Protein AF-A1IW33-F1 (afdb_monomer)

Nearest PDB structures (foldseek):
  6ofb-assembly1_A  TM=9.733E-01  e=3.699E-08  Homo sapiens
  3seq-assembly1_A-2  TM=8.364E-01  e=1.056E-03  Mycobacterium tuberculosis
  3szg-assembly1_B-2  TM=8.103E-01  e=7.521E-04  Mycobacterium tuberculosis
  3szg-assembly1_C-2  TM=8.104E-01  e=1.295E-03  Mycobacterium tuberculosis
  5kha-assembly1_B  TM=7.816E-01  e=8.747E-02  Acinetobacter baumannii

pLDDT: mean 82.16, std 15.56, range [37.28, 98.12]

Sequence (104 aa):
RELRWFTAWKQKDHLEEFLLPIEISRSLSQTTVPFGYGYIQFLDTAVAAEICEELFSPIPPHAELALNGVEVFMNASGSHQEIRKLDVRLRALWVLHIAREEWR

Secondary structure (DSSP, 8-state):
-GGGT-------S--EEEEPPHHHHHHHT-SEEEESS-EEE-SS-EEEEEEGGGGGSSS-HHHHHHHTT--EEEEE--PPP-TTHHHHHHHHHHHHHHHHHTT-

Structure (mmCIF, N/CA/C/O backbone):
data_AF-A1IW33-F1
#
_entry.id   AF-A1IW33-F1
#
loop_
_atom_site.group_PDB
_atom_site.id
_atom_site.type_symbol
_atom_site.label_atom_id
_atom_site.label_alt_id
_atom_site.label_comp_id
_atom_site.label_asym_id
_atom_site.label_entity_id
_atom_site.label_seq_id
_atom_site.pdbx_PDB_ins_code
_atom_site.Cartn_x
_atom_site.Cartn_y
_atom_site.Cartn_z
_atom_site.occupancy
_atom_site.B_iso_or_equiv
_atom_site.auth_seq_id
_atom_site.auth_comp_id
_atom_site.auth_asym_id
_atom_site.auth_atom_id
_atom_site.pdbx_PDB_model_num
ATOM 1 N N . ARG A 1 1 ? 5.966 16.495 -12.090 1.00 73.88 1 ARG A N 1
ATOM 2 C CA . ARG A 1 1 ? 6.778 15.616 -11.216 1.00 73.88 1 ARG A CA 1
ATOM 3 C C . ARG A 1 1 ? 6.099 15.555 -9.858 1.00 73.88 1 ARG A C 1
ATOM 5 O O . ARG A 1 1 ? 5.728 16.609 -9.357 1.00 73.88 1 ARG A O 1
ATOM 12 N N . GLU A 1 2 ? 5.894 14.358 -9.322 1.00 83.69 2 GLU A N 1
ATOM 13 C CA . GLU A 1 2 ? 4.991 14.081 -8.190 1.00 83.69 2 GLU A CA 1
ATOM 14 C C . GLU A 1 2 ? 5.399 14.760 -6.886 1.00 83.69 2 GLU A C 1
ATOM 16 O O . GLU A 1 2 ? 4.554 15.363 -6.237 1.00 83.69 2 GLU A O 1
ATOM 21 N N . LEU A 1 3 ? 6.701 14.794 -6.582 1.00 86.75 3 LEU A N 1
ATOM 22 C CA . LEU A 1 3 ? 7.259 15.444 -5.383 1.00 86.75 3 LEU A CA 1
ATOM 23 C C . LEU A 1 3 ? 6.939 16.945 -5.260 1.00 86.75 3 LEU A C 1
ATOM 25 O O . LEU A 1 3 ? 7.194 17.548 -4.225 1.00 86.75 3 LEU A O 1
ATOM 29 N N . ARG A 1 4 ? 6.413 17.573 -6.320 1.00 91.94 4 ARG A N 1
ATOM 30 C CA . ARG A 1 4 ? 5.908 18.951 -6.267 1.00 91.94 4 ARG A CA 1
ATOM 31 C C . ARG A 1 4 ? 4.600 19.062 -5.474 1.00 91.94 4 ARG A C 1
ATOM 33 O O . ARG A 1 4 ? 4.329 20.125 -4.931 1.00 91.94 4 ARG A O 1
ATOM 40 N N . TRP A 1 5 ? 3.788 18.009 -5.471 1.00 92.00 5 TRP A N 1
ATOM 41 C CA . TRP A 1 5 ? 2.414 18.018 -4.960 1.00 92.00 5 TRP A CA 1
ATOM 42 C C . TRP A 1 5 ? 2.184 16.983 -3.858 1.00 92.00 5 TRP A C 1
ATOM 44 O O . TRP A 1 5 ? 1.290 17.164 -3.039 1.00 92.00 5 TRP A O 1
ATOM 54 N N . PHE A 1 6 ? 2.994 15.924 -3.824 1.00 92.75 6 PHE A N 1
ATOM 55 C CA . PHE A 1 6 ? 2.844 14.809 -2.898 1.00 92.75 6 PHE A CA 1
ATOM 56 C C . PHE A 1 6 ? 4.114 14.597 -2.076 1.00 92.75 6 PHE A C 1
ATOM 58 O O . PHE A 1 6 ? 5.229 14.814 -2.554 1.00 92.75 6 PHE A O 1
ATOM 65 N N . THR A 1 7 ? 3.929 14.138 -0.840 1.00 90.56 7 THR A N 1
ATOM 66 C CA . THR A 1 7 ? 5.013 13.710 0.051 1.00 90.56 7 THR A CA 1
ATOM 67 C C . THR A 1 7 ? 4.974 12.194 0.172 1.00 90.56 7 THR A C 1
ATOM 69 O O . THR A 1 7 ? 3.906 11.627 0.378 1.00 90.56 7 THR A O 1
ATOM 72 N N . ALA A 1 8 ? 6.132 11.544 0.043 1.00 88.19 8 ALA A N 1
ATOM 73 C CA . ALA A 1 8 ? 6.232 10.099 0.216 1.00 88.19 8 ALA A CA 1
ATOM 74 C C . ALA A 1 8 ? 5.859 9.695 1.650 1.00 88.19 8 ALA A C 1
ATOM 76 O O . ALA A 1 8 ? 6.331 10.309 2.613 1.00 88.19 8 ALA A O 1
ATOM 77 N N . TRP A 1 9 ? 5.058 8.640 1.779 1.00 88.38 9 TRP A N 1
ATOM 78 C CA . TRP A 1 9 ? 4.730 8.043 3.067 1.00 88.38 9 TRP A CA 1
ATOM 79 C C . TRP A 1 9 ? 5.957 7.319 3.634 1.00 88.38 9 TRP A C 1
ATOM 81 O O . TRP A 1 9 ? 6.565 6.492 2.956 1.00 88.38 9 TRP A O 1
ATOM 91 N N . LYS A 1 10 ? 6.362 7.657 4.864 1.00 84.56 10 LYS A N 1
ATOM 92 C CA . LYS A 1 10 ? 7.581 7.109 5.496 1.00 84.56 10 LYS A CA 1
ATOM 93 C C . LYS A 1 10 ? 7.303 6.188 6.680 1.00 84.56 10 LYS A C 1
ATOM 95 O O . LYS A 1 10 ? 8.224 5.519 7.135 1.00 84.56 10 LYS A O 1
ATOM 100 N N . GLN A 1 11 ? 6.071 6.168 7.185 1.00 83.38 11 GLN A N 1
ATOM 101 C CA . GLN A 1 11 ? 5.711 5.416 8.384 1.00 83.38 11 GLN A CA 1
ATOM 102 C C . GLN A 1 11 ? 5.302 3.996 7.995 1.00 83.38 11 GLN A C 1
ATOM 104 O O . GLN A 1 11 ? 4.220 3.783 7.457 1.00 83.38 11 GLN A O 1
ATOM 109 N N . LYS A 1 12 ? 6.186 3.023 8.212 1.00 79.56 12 LYS A N 1
ATOM 110 C CA . LYS A 1 12 ? 5.910 1.619 7.864 1.00 79.56 12 LYS A CA 1
ATOM 111 C C . LYS A 1 12 ? 5.396 0.789 9.036 1.00 79.56 12 LYS A C 1
ATOM 113 O O . LYS A 1 12 ? 4.808 -0.259 8.815 1.00 79.56 12 LYS A O 1
ATOM 118 N N . ASP A 1 13 ? 5.597 1.272 10.259 1.00 82.69 13 ASP A N 1
ATOM 119 C CA . ASP A 1 13 ? 5.420 0.456 11.462 1.00 82.69 13 ASP A CA 1
ATOM 120 C C . ASP A 1 13 ? 3.975 0.428 11.980 1.00 82.69 13 ASP A C 1
ATOM 122 O O . ASP A 1 13 ? 3.626 -0.435 12.782 1.00 82.69 13 ASP A O 1
ATOM 126 N N . HIS A 1 14 ? 3.129 1.378 11.568 1.00 87.31 14 HIS A N 1
ATOM 127 C CA . HIS A 1 14 ? 1.731 1.435 11.989 1.00 87.31 14 HIS A CA 1
ATOM 128 C C . HIS A 1 14 ? 0.847 2.182 10.985 1.00 87.31 14 HIS A C 1
ATOM 130 O O . HIS A 1 14 ? 1.317 3.010 10.202 1.00 87.31 14 HIS A O 1
ATOM 136 N N . LEU A 1 15 ? -0.452 1.881 11.043 1.00 92.81 15 LEU A N 1
ATOM 137 C CA . LEU A 1 15 ? -1.499 2.648 10.377 1.00 92.81 15 LEU A CA 1
ATOM 138 C C . LEU A 1 15 ? -1.923 3.811 11.276 1.00 92.81 15 LEU A C 1
ATOM 140 O O . LEU A 1 15 ? -2.041 3.655 12.493 1.00 92.81 15 LEU A O 1
ATOM 144 N N . GLU A 1 16 ? -2.168 4.965 10.669 1.00 94.94 16 GLU A N 1
ATOM 145 C CA . GLU A 1 16 ? -2.706 6.138 11.351 1.00 94.94 16 GLU A CA 1
ATOM 146 C C . GLU A 1 16 ? -4.236 6.180 11.244 1.00 94.94 16 GLU A C 1
ATOM 148 O O . GLU A 1 16 ? -4.817 5.779 10.236 1.00 94.94 16 GLU A O 1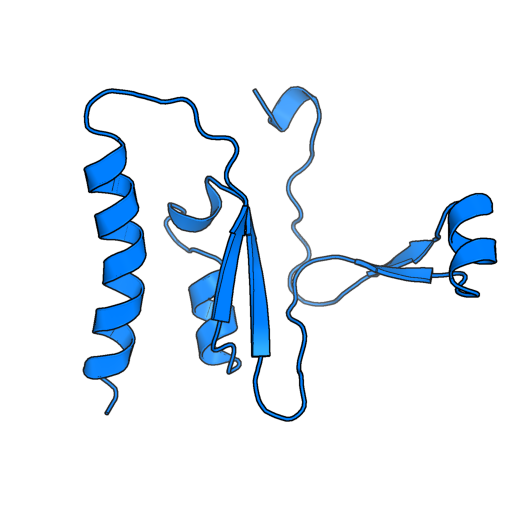
ATOM 153 N N . GLU A 1 17 ? -4.894 6.715 12.273 1.00 96.50 17 GLU A N 1
A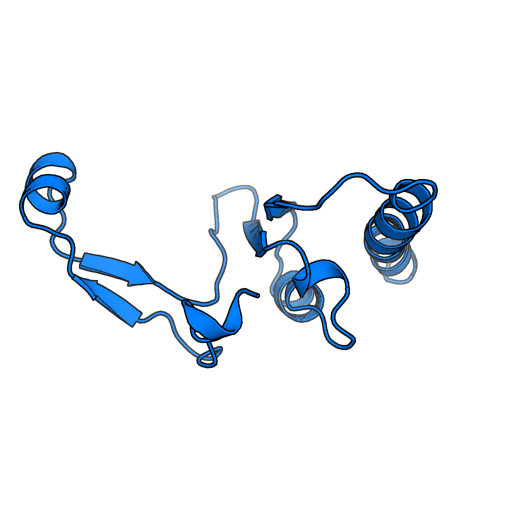TOM 154 C CA . GLU A 1 17 ? -6.328 7.013 12.238 1.00 96.50 17 GLU A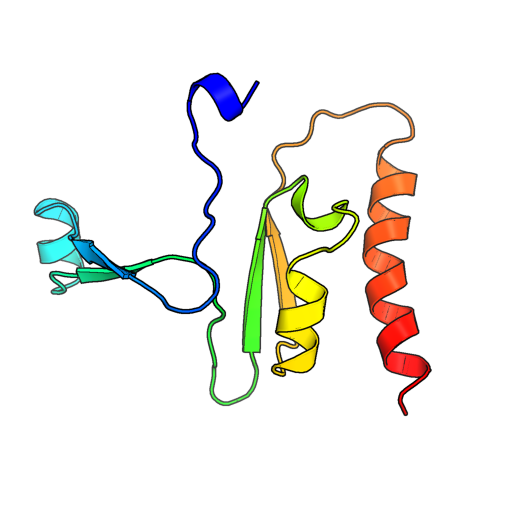 CA 1
ATOM 155 C C . GLU A 1 17 ? -6.564 8.308 11.448 1.00 96.50 17 GLU A C 1
ATOM 157 O O . GLU A 1 17 ? -6.333 9.417 11.938 1.00 96.50 17 GLU A O 1
ATOM 162 N N . PHE A 1 18 ? -7.041 8.182 10.212 1.00 96.56 18 PHE A N 1
ATOM 163 C CA . PHE A 1 18 ? -7.352 9.316 9.350 1.00 96.56 18 PHE A CA 1
ATOM 164 C C . PHE A 1 18 ? -8.791 9.787 9.560 1.00 96.56 18 PHE A C 1
ATOM 166 O O . PHE A 1 18 ? -9.739 9.029 9.356 1.00 96.56 18 PHE A O 1
ATOM 173 N N . LEU A 1 19 ? -8.964 11.058 9.932 1.00 98.00 19 LEU A N 1
ATOM 174 C CA . LEU A 1 19 ? -10.280 11.673 10.112 1.00 98.00 19 LEU A CA 1
ATOM 175 C C . LEU A 1 19 ? -10.967 11.894 8.764 1.00 98.00 19 LEU A C 1
ATOM 177 O O . LEU A 1 19 ? -10.451 12.589 7.887 1.00 98.00 19 LEU A O 1
ATOM 181 N N . LEU A 1 20 ? -12.168 11.341 8.623 1.00 97.88 20 LEU A N 1
ATOM 182 C CA . LEU A 1 20 ? -12.957 11.490 7.409 1.00 97.88 20 LEU A CA 1
ATOM 183 C C . LEU A 1 20 ? -13.638 12.871 7.342 1.00 97.88 20 LEU A C 1
ATOM 185 O O . LEU A 1 20 ? -14.125 13.369 8.362 1.00 97.88 20 LEU A O 1
ATOM 189 N N . PRO A 1 21 ? -13.771 13.469 6.141 1.00 97.75 21 PRO A N 1
ATOM 190 C CA . PRO A 1 21 ? -14.665 14.605 5.925 1.00 97.75 21 PRO A CA 1
ATOM 191 C C . PRO A 1 21 ? -16.105 14.282 6.341 1.00 97.75 21 PRO A C 1
ATOM 193 O O . PRO A 1 21 ? -16.549 13.134 6.244 1.00 97.75 21 PRO A O 1
ATOM 196 N N . ILE A 1 22 ? -16.859 15.298 6.769 1.00 97.38 22 ILE A N 1
ATOM 197 C CA . ILE A 1 22 ? -18.188 15.120 7.373 1.00 97.38 22 ILE A CA 1
ATOM 198 C C . ILE A 1 22 ? -19.178 14.404 6.442 1.00 97.38 22 ILE A C 1
ATOM 200 O O . ILE A 1 22 ? -19.990 13.597 6.900 1.00 97.38 22 ILE A O 1
ATOM 204 N N . GLU A 1 23 ? -19.104 14.658 5.138 1.00 97.81 23 GLU A N 1
ATOM 205 C CA . GLU A 1 23 ? -19.964 14.043 4.128 1.00 97.81 23 GLU A CA 1
ATOM 206 C C . GLU A 1 23 ? -19.702 12.535 4.006 1.00 97.81 23 GLU A C 1
ATOM 208 O O . GLU A 1 23 ? -20.640 11.733 3.971 1.00 97.81 23 GLU A O 1
ATOM 213 N N . ILE A 1 24 ? -18.425 12.143 3.998 1.00 97.25 24 ILE A N 1
ATOM 214 C CA . ILE A 1 24 ? -18.000 10.740 3.916 1.00 97.25 24 ILE A CA 1
ATOM 215 C C . ILE A 1 24 ? -18.322 10.023 5.222 1.00 97.25 24 ILE A C 1
ATOM 217 O O . ILE A 1 24 ? -18.888 8.931 5.209 1.00 97.25 24 ILE A O 1
ATOM 221 N N . SER A 1 25 ? -18.043 10.680 6.349 1.00 97.81 25 SER A N 1
ATOM 222 C CA . SER A 1 25 ? -18.293 10.134 7.676 1.00 97.81 25 SER A CA 1
ATOM 223 C C . SER A 1 25 ? -19.763 9.772 7.892 1.00 97.81 25 SER A C 1
ATOM 225 O O . SER A 1 25 ? -20.070 8.669 8.344 1.00 97.81 25 SER A O 1
ATOM 227 N N . ARG A 1 26 ? -20.689 10.654 7.493 1.00 96.88 26 ARG A N 1
ATOM 228 C CA . ARG A 1 26 ? -22.136 10.380 7.550 1.00 96.88 26 ARG A CA 1
ATOM 229 C C . ARG A 1 26 ? -22.554 9.237 6.632 1.00 96.88 26 ARG A C 1
ATOM 231 O O . ARG A 1 26 ? -23.401 8.439 7.014 1.00 96.88 26 ARG A O 1
ATOM 238 N N . SER A 1 27 ? -21.969 9.166 5.438 1.00 97.75 27 SER A N 1
ATOM 239 C CA . SER A 1 27 ? -22.314 8.143 4.446 1.00 97.75 27 SER A CA 1
ATOM 240 C C . SER A 1 27 ? -21.864 6.746 4.879 1.00 97.75 27 SER A C 1
ATOM 242 O O . SER A 1 27 ? -22.581 5.776 4.655 1.00 97.75 27 SER A O 1
ATOM 244 N N . LEU A 1 28 ? -20.699 6.645 5.526 1.00 96.50 28 LEU A N 1
ATOM 245 C CA . LEU A 1 28 ? -20.124 5.379 5.989 1.00 96.50 28 LEU A CA 1
ATOM 246 C C . LEU A 1 28 ? -20.464 5.049 7.450 1.00 96.50 28 LEU A C 1
ATOM 248 O O . LEU A 1 28 ? -20.195 3.941 7.899 1.00 96.50 28 LEU A O 1
ATOM 252 N N . SER A 1 29 ? -21.054 5.988 8.197 1.00 97.25 29 SER A N 1
ATOM 253 C CA . SER A 1 29 ? -21.244 5.890 9.655 1.00 97.25 29 SER A CA 1
ATOM 254 C C . SER A 1 29 ? -19.937 5.619 10.420 1.00 97.25 29 SER A C 1
ATOM 256 O O . SER A 1 29 ? -19.9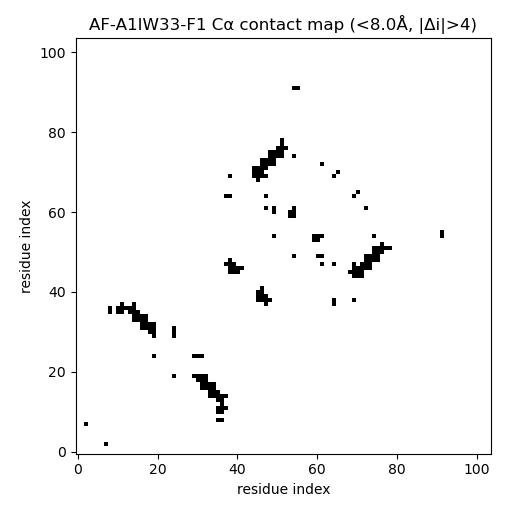18 4.897 11.414 1.00 97.25 29 SER A O 1
ATOM 258 N N . GLN A 1 30 ? -18.834 6.209 9.954 1.00 97.19 30 GLN A N 1
ATOM 259 C CA . GLN A 1 30 ? -17.493 6.075 10.530 1.00 97.19 30 GLN A CA 1
ATOM 260 C C . GLN A 1 30 ? -16.841 7.453 10.627 1.00 97.19 30 GLN A C 1
ATOM 262 O O . GLN A 1 30 ? -16.982 8.266 9.720 1.00 97.19 30 GLN A O 1
ATOM 267 N N . THR A 1 31 ? -16.135 7.757 11.714 1.00 97.81 31 THR A N 1
ATOM 268 C CA . THR A 1 31 ? -15.441 9.051 11.883 1.00 97.81 31 THR A CA 1
ATOM 269 C C . THR A 1 31 ? -13.990 9.011 11.421 1.00 97.81 31 THR A C 1
ATOM 271 O O . THR A 1 31 ? -13.443 10.041 11.026 1.00 97.81 31 THR A O 1
ATOM 274 N N . THR A 1 32 ? -13.378 7.829 11.450 1.00 98.12 32 THR A N 1
ATOM 275 C CA . THR A 1 32 ? -11.988 7.593 11.064 1.00 98.12 32 THR A CA 1
ATOM 276 C C . THR A 1 32 ? -11.856 6.332 10.220 1.00 98.12 32 THR A C 1
ATOM 278 O O . THR A 1 32 ? -12.753 5.483 10.210 1.00 98.12 32 THR A O 1
ATOM 281 N N . VAL A 1 33 ? -10.739 6.227 9.501 1.00 96.50 33 VAL A N 1
ATOM 282 C CA . VAL A 1 33 ? -10.305 5.011 8.804 1.00 96.50 33 VAL A CA 1
ATOM 283 C C . VAL A 1 33 ? -8.803 4.794 8.994 1.00 96.50 33 VAL A C 1
ATOM 285 O O . VAL A 1 33 ? -8.071 5.777 9.124 1.00 96.50 33 VAL A O 1
ATOM 288 N N . PRO A 1 34 ? -8.316 3.542 8.945 1.00 95.94 34 PRO A N 1
ATOM 289 C CA . PRO A 1 34 ? -6.885 3.275 8.907 1.00 95.94 34 PRO A CA 1
ATOM 290 C C . PRO A 1 34 ? -6.255 3.833 7.622 1.00 95.94 34 PRO A C 1
ATOM 292 O O . PRO A 1 34 ? -6.780 3.623 6.526 1.00 95.94 34 PRO A O 1
ATOM 295 N N . PHE A 1 35 ? -5.117 4.511 7.743 1.00 95.06 35 PHE A N 1
ATOM 296 C CA . PHE A 1 35 ? -4.377 5.092 6.625 1.00 95.06 35 PHE A CA 1
ATOM 297 C C . PHE A 1 35 ? -2.879 4.819 6.756 1.00 95.06 35 PHE A C 1
ATOM 299 O O . PHE A 1 35 ? -2.297 4.993 7.825 1.00 95.06 35 PHE A O 1
ATOM 306 N N . GLY A 1 36 ? -2.240 4.415 5.659 1.00 92.06 36 GLY A N 1
ATOM 307 C CA . GLY A 1 36 ? -0.795 4.225 5.607 1.00 92.06 36 GLY A CA 1
ATOM 308 C C . GLY A 1 36 ? -0.383 2.936 4.911 1.00 92.06 36 GLY A C 1
ATOM 309 O O . GLY A 1 36 ? -1.026 2.490 3.961 1.00 92.06 36 GLY A O 1
ATOM 310 N N . TYR A 1 37 ? 0.725 2.368 5.379 1.00 90.31 37 TYR A N 1
ATOM 311 C CA . TYR A 1 37 ? 1.347 1.181 4.807 1.00 90.31 37 TYR A CA 1
ATOM 312 C C . TYR A 1 37 ? 0.805 -0.093 5.462 1.00 90.31 37 TYR A C 1
ATOM 314 O O . TYR A 1 37 ? 1.008 -0.315 6.653 1.00 90.31 37 TYR A O 1
ATOM 322 N N . GLY A 1 38 ? 0.109 -0.929 4.692 1.00 91.31 38 GLY A N 1
ATOM 323 C CA . GLY A 1 38 ? -0.491 -2.162 5.195 1.00 91.31 38 GLY A CA 1
ATOM 324 C C . GLY A 1 38 ? -1.197 -2.972 4.111 1.00 91.31 38 GLY A C 1
ATOM 325 O O . GLY A 1 38 ? -1.072 -2.696 2.918 1.00 91.31 38 GLY A O 1
ATOM 326 N N . TYR A 1 39 ? -1.945 -3.984 4.541 1.00 93.56 39 TYR A N 1
ATOM 327 C CA . TYR A 1 39 ? -2.704 -4.885 3.679 1.00 93.56 39 TYR A CA 1
ATOM 328 C C . TYR A 1 39 ? -4.056 -5.223 4.311 1.00 93.56 39 TYR A C 1
ATOM 330 O O . TYR A 1 39 ? -4.273 -5.007 5.505 1.00 93.56 39 TYR A O 1
ATOM 338 N N . ILE A 1 40 ? -4.973 -5.750 3.504 1.00 94.69 40 ILE A N 1
ATOM 339 C CA . ILE A 1 40 ? -6.285 -6.205 3.960 1.00 94.69 40 ILE A CA 1
ATOM 340 C C . ILE A 1 40 ? -6.241 -7.723 4.095 1.00 94.69 40 ILE A C 1
ATOM 342 O O . ILE A 1 40 ? -5.973 -8.429 3.122 1.00 94.69 40 ILE A O 1
ATOM 346 N N . GLN A 1 41 ? -6.527 -8.215 5.299 1.00 95.25 41 GLN A N 1
ATOM 347 C CA . GLN A 1 41 ? -6.683 -9.637 5.579 1.00 95.25 41 GLN A CA 1
ATOM 348 C C . GLN A 1 41 ? -8.158 -10.031 5.449 1.00 95.25 41 GLN A C 1
ATOM 350 O O . GLN A 1 41 ? -9.008 -9.564 6.209 1.00 95.25 41 GLN A O 1
ATOM 355 N N . PHE A 1 42 ? -8.450 -10.919 4.506 1.00 94.94 42 PHE A N 1
ATOM 356 C CA . PHE A 1 42 ? -9.728 -11.614 4.379 1.00 94.94 42 PHE A CA 1
ATOM 357 C C . PHE A 1 42 ? -9.649 -12.990 5.057 1.00 94.94 42 PHE A C 1
ATOM 359 O O . PHE A 1 42 ? -8.597 -13.398 5.551 1.00 94.94 42 PHE A O 1
ATOM 366 N N . LEU A 1 43 ? -10.769 -13.716 5.104 1.00 95.75 43 LEU A N 1
ATOM 367 C CA . LEU A 1 43 ? -10.817 -15.053 5.714 1.00 95.75 43 LEU A CA 1
ATOM 368 C C . LEU A 1 43 ? -9.986 -16.090 4.947 1.00 95.75 43 LEU A C 1
ATOM 370 O O . LEU A 1 43 ? -9.519 -17.060 5.536 1.00 95.75 43 LEU A O 1
ATOM 374 N N . ASP A 1 44 ? -9.837 -15.891 3.643 1.00 94.62 44 ASP A N 1
ATOM 375 C CA . ASP A 1 44 ? -9.267 -16.838 2.690 1.00 94.62 44 ASP A CA 1
ATOM 376 C C . ASP A 1 44 ? -8.050 -16.292 1.940 1.00 94.62 44 ASP A C 1
ATOM 378 O O . ASP A 1 44 ? -7.395 -17.052 1.232 1.00 94.62 44 ASP A O 1
ATOM 382 N N . THR A 1 45 ? -7.743 -14.999 2.078 1.00 94.94 45 THR A N 1
ATOM 383 C CA . THR A 1 45 ? -6.602 -14.386 1.398 1.00 94.94 45 THR A CA 1
ATOM 384 C C . THR A 1 45 ? -6.162 -13.069 2.030 1.00 94.94 45 THR A C 1
ATOM 386 O O . THR A 1 45 ? -6.881 -12.475 2.833 1.00 94.94 45 THR A O 1
ATOM 389 N N . ALA A 1 46 ? -4.990 -12.579 1.635 1.00 95.75 46 ALA A N 1
ATOM 390 C CA . ALA A 1 46 ? -4.494 -11.256 1.985 1.00 95.75 46 ALA A CA 1
ATOM 391 C C . ALA A 1 46 ? -4.107 -10.466 0.731 1.00 95.75 46 ALA A C 1
ATOM 393 O O . ALA A 1 46 ? -3.399 -10.966 -0.150 1.00 95.75 46 ALA A O 1
ATOM 394 N N . VAL A 1 47 ? -4.566 -9.213 0.670 1.00 94.62 47 VAL A N 1
ATOM 395 C CA . VAL A 1 47 ? -4.412 -8.338 -0.498 1.00 94.62 47 VAL A CA 1
ATOM 396 C C . VAL A 1 47 ? -3.723 -7.038 -0.100 1.00 94.62 47 VAL A C 1
ATOM 398 O O . VAL A 1 47 ? -4.173 -6.354 0.821 1.00 94.62 47 VAL A O 1
ATOM 401 N N . ALA A 1 48 ? -2.674 -6.658 -0.827 1.00 93.00 48 ALA A N 1
ATOM 402 C CA . ALA A 1 48 ? -2.022 -5.360 -0.690 1.00 93.00 48 ALA A CA 1
ATOM 403 C C . ALA A 1 48 ? -2.065 -4.560 -1.994 1.00 93.00 48 ALA A C 1
ATOM 405 O O . ALA A 1 48 ? -2.175 -5.113 -3.091 1.00 93.00 48 ALA A O 1
ATOM 406 N N . ALA A 1 49 ? -1.952 -3.242 -1.861 1.00 89.69 49 ALA A N 1
ATOM 407 C CA . ALA A 1 49 ? -1.821 -2.329 -2.983 1.00 89.69 49 ALA A CA 1
ATOM 408 C C . ALA A 1 49 ? -0.421 -1.704 -2.997 1.00 89.69 49 ALA A C 1
ATOM 410 O O . ALA A 1 49 ? 0.131 -1.376 -1.950 1.00 89.69 49 ALA A O 1
ATOM 411 N N . GLU A 1 50 ? 0.116 -1.512 -4.193 1.00 86.06 50 GLU A N 1
ATOM 412 C CA . GLU A 1 50 ? 1.322 -0.737 -4.476 1.00 86.06 50 GLU A CA 1
ATOM 413 C C . GLU A 1 50 ? 1.037 0.249 -5.618 1.00 86.06 50 GLU A C 1
ATOM 415 O O . GLU A 1 50 ? 0.130 0.052 -6.440 1.00 86.06 50 GLU A O 1
ATOM 420 N N . ILE A 1 51 ? 1.788 1.346 -5.659 1.00 84.31 51 ILE A N 1
ATOM 421 C CA . ILE A 1 51 ? 1.531 2.458 -6.574 1.00 84.31 51 ILE A CA 1
ATOM 422 C C . ILE A 1 51 ? 2.691 2.599 -7.558 1.00 84.31 51 ILE A C 1
ATOM 424 O O . ILE A 1 51 ? 3.804 2.969 -7.197 1.00 84.31 51 ILE A O 1
ATOM 428 N N . CYS A 1 52 ? 2.393 2.347 -8.833 1.00 82.12 52 CYS A N 1
ATOM 429 C CA . CYS A 1 52 ? 3.208 2.674 -10.000 1.00 82.12 52 CYS A CA 1
ATOM 430 C C . CYS A 1 52 ? 4.712 2.356 -9.849 1.00 82.12 52 CYS A C 1
ATOM 432 O O . CYS A 1 52 ? 5.109 1.199 -10.011 1.00 82.12 52 CYS A O 1
ATOM 434 N N . GLU A 1 53 ? 5.552 3.361 -9.581 1.00 78.00 53 GLU A N 1
ATOM 435 C CA . GLU A 1 53 ? 7.010 3.252 -9.486 1.00 78.00 53 GLU A CA 1
ATOM 436 C C . GLU A 1 53 ? 7.499 2.401 -8.304 1.00 78.00 53 GLU A C 1
ATOM 438 O O . GLU A 1 53 ? 8.635 1.925 -8.347 1.00 78.00 53 GLU A O 1
ATOM 443 N N . GLU A 1 54 ? 6.667 2.163 -7.285 1.00 75.69 54 GLU A N 1
ATOM 444 C CA . GLU A 1 54 ? 7.025 1.336 -6.122 1.00 75.69 54 GLU A CA 1
ATOM 445 C C . GLU A 1 54 ? 7.440 -0.089 -6.517 1.00 75.69 54 GLU A C 1
ATOM 447 O O . GLU A 1 54 ? 8.363 -0.643 -5.918 1.00 75.69 54 GLU A O 1
ATOM 452 N N . LEU A 1 55 ? 6.851 -0.626 -7.593 1.00 79.31 55 LEU A N 1
ATOM 453 C CA . LEU A 1 55 ? 7.183 -1.934 -8.170 1.00 79.31 55 LEU A CA 1
ATOM 454 C C . LEU A 1 55 ? 8.634 -2.021 -8.672 1.00 79.31 55 LEU A C 1
ATOM 456 O O . LEU A 1 55 ? 9.216 -3.102 -8.719 1.00 79.31 55 LEU A O 1
ATOM 460 N N . PHE A 1 56 ? 9.227 -0.892 -9.064 1.00 75.69 56 PHE A N 1
ATOM 461 C CA . PHE A 1 56 ? 10.577 -0.825 -9.635 1.00 75.69 56 PHE A CA 1
ATOM 462 C C . PHE A 1 56 ? 11.615 -0.294 -8.638 1.00 75.69 56 PHE A C 1
ATOM 464 O O . PHE A 1 56 ? 12.772 -0.078 -9.008 1.00 75.69 56 PHE A O 1
ATOM 471 N N . SER A 1 57 ? 11.211 -0.057 -7.386 1.00 76.12 57 SER A N 1
ATOM 472 C CA . SER A 1 57 ? 12.116 0.351 -6.314 1.00 76.12 57 SER A CA 1
ATOM 473 C C . SER A 1 57 ? 13.159 -0.746 -6.045 1.00 76.12 57 SER A C 1
ATOM 475 O O . SER A 1 57 ? 12.813 -1.925 -6.083 1.00 76.12 57 SER A O 1
ATOM 477 N N . PRO A 1 58 ? 14.421 -0.401 -5.709 1.00 75.38 58 PRO A N 1
ATOM 478 C CA . PRO A 1 58 ? 15.440 -1.387 -5.334 1.00 75.38 58 PRO A CA 1
ATOM 479 C C . PRO A 1 58 ? 15.023 -2.275 -4.158 1.00 75.38 58 PRO A C 1
ATOM 481 O O . PRO A 1 58 ? 15.441 -3.424 -4.065 1.00 75.38 58 PRO A O 1
ATOM 484 N N . ILE A 1 59 ? 14.217 -1.717 -3.252 1.00 76.62 59 ILE A N 1
ATOM 485 C CA . ILE A 1 59 ? 13.589 -2.431 -2.143 1.00 76.62 59 ILE A CA 1
ATOM 486 C C . ILE A 1 59 ? 12.089 -2.172 -2.288 1.00 76.62 59 ILE A C 1
ATOM 488 O O . ILE A 1 59 ? 11.599 -1.142 -1.803 1.00 76.62 59 ILE A O 1
ATOM 492 N N . PRO A 1 60 ? 11.376 -3.020 -3.043 1.00 79.62 60 PRO A N 1
ATOM 493 C CA . PRO A 1 60 ? 9.965 -2.811 -3.280 1.00 79.62 60 PRO A CA 1
ATOM 494 C C . PRO A 1 60 ? 9.154 -3.200 -2.034 1.00 79.62 60 PRO A C 1
ATOM 496 O O . PRO A 1 60 ? 9.512 -4.158 -1.340 1.00 79.62 60 PRO A O 1
ATOM 499 N N . PRO A 1 61 ? 8.056 -2.489 -1.727 1.00 80.94 61 PRO A N 1
ATOM 500 C CA . PRO A 1 61 ? 7.291 -2.746 -0.508 1.00 80.94 61 PRO A CA 1
ATOM 501 C C . PRO A 1 61 ? 6.654 -4.147 -0.478 1.00 80.94 61 PRO A C 1
ATOM 503 O O . PRO A 1 61 ? 6.563 -4.776 0.576 1.00 80.94 61 PRO A O 1
ATOM 506 N N . HIS A 1 62 ? 6.296 -4.697 -1.644 1.00 81.69 62 HIS A N 1
ATOM 507 C CA . HIS A 1 62 ? 5.680 -6.020 -1.739 1.00 81.69 62 HIS A CA 1
ATOM 508 C C . HIS A 1 62 ? 6.545 -7.158 -1.177 1.00 81.69 62 HIS A C 1
ATOM 510 O O . HIS A 1 62 ? 5.993 -8.174 -0.772 1.00 81.69 62 HIS A O 1
ATOM 516 N N . ALA A 1 63 ? 7.876 -7.016 -1.120 1.00 85.25 63 ALA A N 1
ATOM 517 C CA . ALA A 1 63 ? 8.754 -8.077 -0.623 1.00 85.25 63 ALA A CA 1
ATOM 518 C C . ALA A 1 63 ? 8.520 -8.348 0.873 1.00 85.25 63 ALA A C 1
ATOM 520 O O . ALA A 1 63 ? 8.377 -9.493 1.294 1.00 85.25 63 ALA A O 1
ATOM 521 N N . GLU A 1 64 ? 8.419 -7.285 1.670 1.00 86.69 64 GLU A N 1
ATOM 522 C CA . GLU A 1 64 ? 8.119 -7.375 3.101 1.00 86.69 64 GLU A CA 1
ATOM 523 C C . GLU A 1 64 ? 6.673 -7.826 3.342 1.00 86.69 64 GLU A C 1
ATOM 525 O O . GLU A 1 64 ? 6.403 -8.649 4.214 1.00 86.69 64 GLU A O 1
ATOM 530 N N . LEU A 1 65 ? 5.731 -7.329 2.541 1.00 88.19 65 LEU A N 1
ATOM 531 C CA . LEU A 1 65 ? 4.323 -7.718 2.632 1.00 88.19 65 LEU A CA 1
ATOM 532 C C . LEU A 1 65 ? 4.109 -9.198 2.276 1.00 88.19 65 LEU A C 1
ATOM 5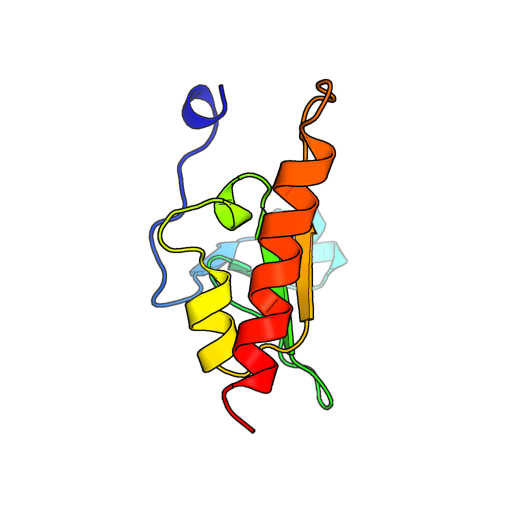34 O O . LEU A 1 65 ? 3.329 -9.876 2.940 1.00 88.19 65 LEU A O 1
ATOM 538 N N . ALA A 1 66 ? 4.842 -9.726 1.294 1.00 88.44 66 ALA A N 1
ATOM 539 C CA . ALA A 1 66 ? 4.802 -11.142 0.935 1.00 88.44 66 ALA A CA 1
ATOM 540 C C . ALA A 1 66 ? 5.314 -12.030 2.081 1.00 88.44 66 ALA A C 1
ATOM 542 O O . ALA A 1 66 ? 4.697 -13.048 2.389 1.00 88.44 6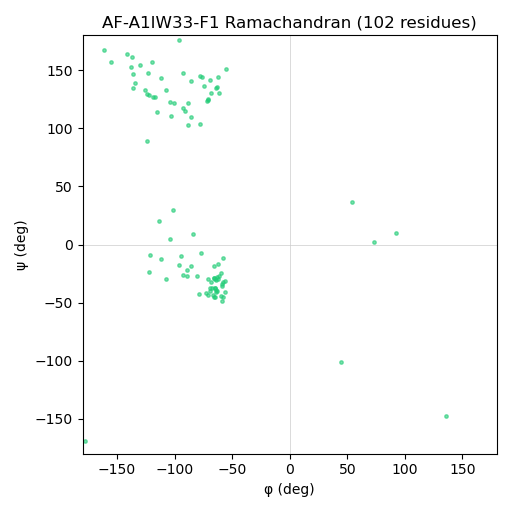6 ALA A O 1
ATOM 543 N N . LEU A 1 67 ? 6.390 -11.618 2.768 1.00 88.19 67 LEU A N 1
ATOM 544 C CA . LEU A 1 67 ? 6.880 -12.312 3.970 1.00 88.19 67 LEU A CA 1
ATOM 545 C C . LEU A 1 67 ? 5.860 -12.297 5.118 1.00 88.19 67 LEU A C 1
ATOM 547 O O . LEU A 1 67 ? 5.828 -13.228 5.918 1.00 88.19 67 LEU A O 1
ATOM 551 N N . ASN A 1 68 ? 5.002 -11.277 5.173 1.00 87.88 68 ASN A N 1
ATOM 552 C CA . ASN A 1 68 ? 3.896 -11.175 6.127 1.00 87.88 68 ASN A CA 1
ATOM 553 C C . ASN A 1 68 ? 2.621 -11.924 5.688 1.00 87.88 68 ASN A C 1
ATOM 555 O O . ASN A 1 68 ? 1.588 -11.792 6.339 1.00 87.88 68 ASN A O 1
ATOM 559 N N . GLY A 1 69 ? 2.681 -12.721 4.615 1.00 88.44 69 GLY A N 1
ATOM 560 C CA . GLY A 1 69 ? 1.581 -13.585 4.181 1.00 88.44 69 GLY A CA 1
ATOM 561 C C . GLY A 1 69 ? 0.627 -12.964 3.161 1.00 88.44 69 GLY A C 1
ATOM 562 O O . GLY A 1 69 ? -0.407 -13.561 2.877 1.00 88.44 69 GLY A O 1
ATOM 563 N N . VAL A 1 70 ? 0.953 -11.801 2.583 1.00 92.69 70 VAL A N 1
ATOM 564 C CA . VAL A 1 70 ? 0.169 -11.236 1.475 1.00 92.69 70 VAL A CA 1
ATOM 565 C C . VAL A 1 70 ? 0.319 -12.096 0.222 1.00 92.69 70 VAL A C 1
ATOM 567 O O . VAL A 1 70 ? 1.428 -12.406 -0.212 1.00 92.69 70 VAL A O 1
ATOM 570 N N . GLU A 1 71 ? -0.811 -12.445 -0.388 1.00 91.56 71 GLU A N 1
ATOM 571 C CA . GLU A 1 71 ? -0.866 -13.360 -1.531 1.00 91.56 71 GLU A CA 1
ATOM 572 C C . GLU A 1 71 ? -1.171 -12.651 -2.849 1.00 91.56 71 GLU A C 1
ATOM 574 O O . GLU A 1 71 ? -0.748 -13.112 -3.913 1.00 91.56 71 GLU A O 1
ATOM 579 N N . VAL A 1 72 ? -1.911 -11.542 -2.790 1.00 91.69 72 VAL A N 1
ATOM 580 C CA . VAL A 1 72 ? -2.347 -10.786 -3.965 1.00 91.69 72 VAL A CA 1
ATOM 581 C C . VAL A 1 72 ? -1.859 -9.346 -3.866 1.00 91.69 72 VAL A C 1
ATOM 583 O O . VAL A 1 72 ? -2.110 -8.653 -2.883 1.00 91.69 72 VAL A O 1
ATOM 586 N N . PHE A 1 73 ? -1.209 -8.879 -4.931 1.00 90.00 73 PHE A N 1
ATOM 587 C CA . PHE A 1 73 ? -0.709 -7.512 -5.049 1.00 90.00 73 PHE A CA 1
ATOM 588 C C . PHE A 1 73 ? -1.403 -6.789 -6.199 1.00 90.00 73 PHE A C 1
ATOM 590 O O . PHE A 1 73 ? -1.423 -7.270 -7.334 1.00 90.00 73 PHE A O 1
ATOM 597 N N . MET A 1 74 ? -1.964 -5.618 -5.911 1.00 88.50 74 MET A N 1
ATOM 598 C CA . MET A 1 74 ? -2.561 -4.731 -6.906 1.00 88.50 74 MET A CA 1
ATOM 599 C C . MET A 1 74 ? -1.614 -3.567 -7.183 1.00 88.50 74 MET A C 1
ATOM 601 O O . MET A 1 74 ? -1.298 -2.817 -6.266 1.00 88.50 74 MET A O 1
ATOM 605 N N . ASN A 1 75 ? -1.210 -3.370 -8.439 1.00 89.25 75 ASN A N 1
ATOM 606 C CA . ASN A 1 75 ? -0.415 -2.208 -8.837 1.00 89.25 75 ASN A CA 1
ATOM 607 C C . ASN A 1 75 ? -1.287 -1.165 -9.550 1.00 89.25 75 ASN A C 1
ATOM 609 O O . ASN A 1 75 ? -1.734 -1.383 -10.680 1.00 89.25 75 ASN A O 1
ATOM 613 N N . ALA A 1 76 ? -1.521 -0.022 -8.905 1.00 84.56 76 ALA A N 1
ATOM 614 C CA . ALA A 1 76 ? -2.192 1.114 -9.532 1.00 84.56 76 ALA A CA 1
ATOM 615 C C . ALA A 1 76 ? -1.159 1.975 -10.277 1.00 84.56 76 ALA A C 1
ATOM 617 O O . ALA A 1 76 ? -0.340 2.646 -9.652 1.00 84.56 76 ALA A O 1
ATOM 618 N N . SER A 1 77 ? -1.182 1.972 -11.615 1.00 83.06 77 SER A N 1
ATOM 619 C CA . SER A 1 77 ? -0.161 2.645 -12.435 1.00 83.06 77 SER A CA 1
ATOM 620 C C . SER A 1 77 ? -0.724 3.756 -13.329 1.00 83.06 77 SER A C 1
ATOM 622 O O . SER A 1 77 ? -1.615 3.523 -14.143 1.00 83.06 77 SER A O 1
ATOM 624 N N . GLY A 1 78 ? -0.135 4.956 -13.233 1.00 78.06 78 GLY A N 1
ATOM 625 C CA . GLY A 1 78 ? -0.416 6.139 -14.069 1.00 78.06 78 GLY A CA 1
ATOM 626 C C . GLY A 1 78 ? 0.627 6.381 -15.168 1.00 78.06 78 GLY A C 1
ATOM 627 O O . GLY A 1 78 ? 0.942 7.512 -15.532 1.00 78.06 78 GLY A O 1
ATOM 628 N N . SER A 1 79 ? 1.246 5.313 -15.653 1.00 75.50 79 SER A N 1
ATOM 629 C CA . SER A 1 79 ? 2.433 5.376 -16.508 1.00 75.50 79 SER A CA 1
ATOM 630 C C . SER A 1 79 ? 2.168 5.820 -17.960 1.00 75.50 79 SER A C 1
ATOM 632 O O . SER A 1 79 ? 1.283 5.296 -18.640 1.00 75.50 79 SER A O 1
ATOM 634 N N . HIS A 1 80 ? 3.015 6.706 -18.486 1.00 73.56 80 HIS A N 1
ATOM 635 C CA . HIS A 1 80 ? 2.986 7.077 -19.903 1.00 73.56 80 HIS A CA 1
ATOM 636 C C . HIS A 1 80 ? 3.458 5.913 -20.788 1.00 73.56 80 HIS A C 1
ATOM 638 O O . HIS A 1 80 ? 4.396 5.186 -20.434 1.00 73.56 80 HIS A O 1
ATOM 644 N N . GLN A 1 81 ? 2.803 5.743 -21.939 1.00 63.22 81 GLN A N 1
ATOM 645 C CA . GLN A 1 81 ? 3.195 4.761 -22.946 1.00 63.22 81 GLN A CA 1
ATOM 646 C C . GLN A 1 81 ? 4.496 5.202 -23.619 1.00 63.22 81 GLN A C 1
ATOM 648 O O . GLN A 1 81 ? 4.581 6.296 -24.171 1.00 63.22 81 GLN A O 1
ATOM 653 N N . GLU A 1 82 ? 5.499 4.330 -23.591 1.00 66.25 82 GLU A N 1
ATOM 654 C CA . GLU A 1 82 ? 6.745 4.487 -24.340 1.00 66.25 82 GLU A CA 1
ATOM 655 C C . GLU A 1 82 ? 7.105 3.146 -24.980 1.00 66.25 82 GLU A C 1
ATOM 657 O O . GLU A 1 82 ? 6.841 2.073 -24.425 1.00 66.25 82 GLU A O 1
ATOM 662 N N . ILE A 1 83 ? 7.719 3.199 -26.159 1.00 67.00 83 ILE A N 1
ATOM 663 C CA . ILE A 1 83 ? 8.117 2.005 -26.908 1.00 67.00 83 ILE A CA 1
ATOM 664 C C . ILE A 1 83 ? 9.125 1.204 -26.056 1.00 67.00 83 ILE A C 1
ATOM 666 O O . ILE A 1 83 ? 10.096 1.767 -25.560 1.00 67.00 83 ILE A O 1
ATOM 670 N N . ARG A 1 84 ? 8.900 -0.112 -25.893 1.00 67.75 84 ARG A N 1
ATOM 671 C CA . ARG A 1 84 ? 9.680 -1.064 -25.054 1.00 67.75 84 ARG A CA 1
ATOM 672 C C . ARG A 1 84 ? 9.517 -0.955 -23.528 1.00 67.75 84 ARG A C 1
ATOM 674 O O . ARG A 1 84 ? 10.125 -1.749 -22.811 1.00 67.75 84 ARG A O 1
ATOM 681 N N . LYS A 1 85 ? 8.664 -0.067 -22.994 1.00 70.75 85 LYS A N 1
ATOM 682 C CA . LYS A 1 85 ? 8.363 -0.059 -21.541 1.00 70.75 85 LYS A CA 1
ATOM 683 C C . LYS A 1 85 ? 7.634 -1.324 -21.079 1.00 70.75 85 LYS A C 1
ATOM 685 O O . LYS A 1 85 ? 7.794 -1.719 -19.929 1.00 70.75 85 LYS A O 1
ATOM 690 N N . LEU A 1 86 ? 6.859 -1.963 -21.959 1.00 74.38 86 LEU A N 1
ATOM 691 C CA . LEU A 1 86 ? 6.092 -3.167 -21.628 1.00 74.38 86 LEU A CA 1
ATOM 692 C C . LEU A 1 86 ? 6.996 -4.319 -21.154 1.00 74.38 86 LEU A C 1
ATOM 694 O O . LEU A 1 86 ? 6.717 -4.915 -20.117 1.00 74.38 86 LEU A O 1
ATOM 698 N N . ASP A 1 87 ? 8.123 -4.557 -21.830 1.00 72.38 87 ASP A N 1
ATOM 699 C CA . ASP A 1 87 ? 9.067 -5.634 -21.484 1.00 72.38 87 ASP A CA 1
ATOM 700 C C . ASP A 1 87 ? 9.724 -5.431 -20.111 1.00 72.38 87 ASP A C 1
ATOM 702 O O . ASP A 1 87 ? 10.097 -6.383 -19.425 1.00 72.38 87 ASP A O 1
ATOM 706 N N . VAL A 1 88 ? 9.901 -4.176 -19.689 1.00 72.06 88 VAL A N 1
ATOM 707 C CA . VAL A 1 88 ? 10.427 -3.847 -18.356 1.00 72.06 88 VAL A CA 1
ATOM 708 C C . VAL A 1 88 ? 9.380 -4.138 -17.280 1.00 72.06 88 VAL A C 1
ATOM 710 O O . VAL A 1 88 ? 9.716 -4.730 -16.258 1.00 72.06 88 VAL A O 1
ATOM 713 N N . ARG A 1 89 ? 8.108 -3.796 -17.527 1.00 69.56 89 ARG A N 1
ATOM 714 C CA . ARG A 1 89 ? 7.015 -4.082 -16.582 1.00 69.56 89 ARG A CA 1
ATOM 715 C C . ARG A 1 89 ? 6.782 -5.568 -16.407 1.00 69.56 89 ARG A C 1
ATOM 717 O O . ARG A 1 89 ? 6.655 -6.026 -15.280 1.00 69.56 89 ARG A O 1
ATOM 724 N N . LEU A 1 90 ? 6.761 -6.311 -17.513 1.00 75.44 90 LEU A N 1
ATOM 725 C CA . LEU A 1 90 ? 6.620 -7.759 -17.459 1.00 75.44 90 LEU A CA 1
ATOM 726 C C . LEU A 1 90 ? 7.765 -8.359 -16.644 1.00 75.44 90 LEU A C 1
ATOM 728 O O . LEU A 1 90 ? 7.502 -9.064 -15.686 1.00 75.44 90 LEU A O 1
ATOM 732 N N . ARG A 1 91 ? 9.027 -7.996 -16.889 1.00 72.56 91 ARG A N 1
ATOM 733 C CA . ARG A 1 91 ? 10.133 -8.532 -16.075 1.00 72.56 91 ARG A CA 1
ATOM 734 C C . ARG A 1 91 ? 9.984 -8.275 -14.571 1.00 72.56 91 ARG A C 1
ATOM 736 O O . ARG A 1 91 ? 10.232 -9.196 -13.802 1.00 72.56 91 ARG A O 1
ATOM 743 N N . ALA A 1 92 ? 9.535 -7.090 -14.154 1.00 65.06 92 ALA A N 1
ATOM 744 C CA . ALA A 1 92 ? 9.303 -6.805 -12.734 1.00 65.06 92 ALA A CA 1
ATOM 745 C C . ALA A 1 92 ? 8.182 -7.670 -12.127 1.00 65.06 92 ALA A C 1
ATOM 747 O O . ALA A 1 92 ? 8.325 -8.161 -11.013 1.00 65.06 92 ALA A O 1
ATOM 748 N N . LEU A 1 93 ? 7.113 -7.935 -12.885 1.00 70.00 93 LEU A N 1
ATOM 749 C CA . LEU A 1 93 ? 6.039 -8.839 -12.458 1.00 70.00 93 LEU A CA 1
ATOM 750 C C . LEU A 1 93 ? 6.485 -10.308 -12.386 1.00 70.00 93 LEU A C 1
ATOM 752 O O . LEU A 1 93 ? 5.981 -11.061 -11.564 1.00 70.00 93 LEU A O 1
ATOM 756 N N . TRP A 1 94 ? 7.410 -10.742 -13.245 1.00 58.38 94 TRP A N 1
ATOM 757 C CA . TRP A 1 94 ? 7.821 -12.150 -13.316 1.00 58.38 94 TRP A CA 1
ATOM 758 C C . TRP A 1 94 ? 8.826 -12.538 -12.223 1.00 58.38 94 TRP A C 1
ATOM 760 O O . TRP A 1 94 ? 8.832 -13.691 -11.793 1.00 58.38 94 TRP A O 1
ATOM 770 N N . VAL A 1 95 ? 9.624 -11.591 -11.714 1.00 57.25 95 VAL A N 1
ATOM 771 C CA . VAL A 1 95 ? 10.510 -11.825 -10.554 1.00 57.25 95 VAL A CA 1
ATOM 772 C C . VAL A 1 95 ? 9.711 -12.266 -9.319 1.00 57.25 95 VAL A C 1
ATOM 774 O O . VAL A 1 95 ? 10.165 -13.138 -8.580 1.00 57.25 95 VAL A O 1
ATOM 777 N N . LEU A 1 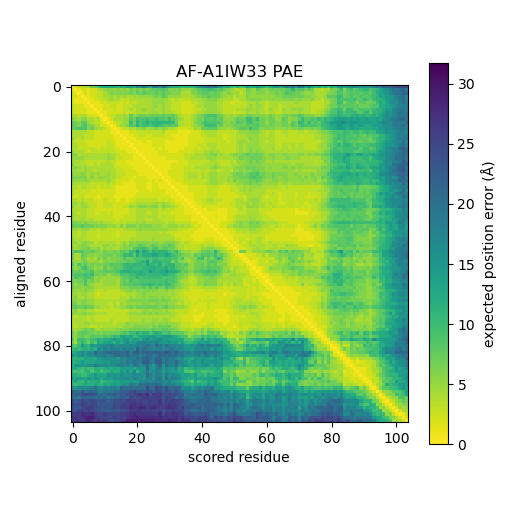96 ? 8.485 -11.758 -9.147 1.00 50.28 96 LEU A N 1
ATOM 778 C CA . LEU A 1 96 ? 7.574 -12.168 -8.070 1.00 50.28 96 LEU A CA 1
ATOM 779 C C . LEU A 1 96 ? 7.176 -13.652 -8.136 1.00 50.28 96 LEU A C 1
ATOM 781 O O . LEU A 1 96 ? 6.904 -14.259 -7.104 1.00 50.28 96 LEU A O 1
ATOM 785 N N . HIS A 1 97 ? 7.134 -14.249 -9.331 1.00 46.19 97 HIS A N 1
ATOM 786 C CA . HIS A 1 97 ? 6.734 -15.647 -9.496 1.00 46.19 97 HIS A CA 1
ATOM 787 C C . HIS A 1 97 ? 7.866 -16.620 -9.135 1.00 46.19 97 HIS A C 1
ATOM 789 O O . HIS A 1 97 ? 7.631 -17.600 -8.434 1.00 46.19 97 HIS A O 1
ATOM 795 N N . ILE A 1 98 ? 9.104 -16.323 -9.549 1.00 42.66 98 ILE A N 1
ATOM 796 C CA . ILE A 1 98 ? 10.266 -17.207 -9.332 1.00 42.66 98 ILE A CA 1
ATOM 797 C C . ILE A 1 98 ? 10.630 -17.306 -7.843 1.00 42.66 98 ILE A C 1
ATOM 799 O O . ILE A 1 98 ? 10.913 -18.397 -7.353 1.00 42.66 98 ILE A O 1
ATOM 803 N N . ALA A 1 99 ? 10.517 -16.209 -7.086 1.00 46.25 99 ALA A N 1
ATOM 804 C CA . ALA A 1 99 ? 10.752 -16.225 -5.639 1.00 46.25 99 ALA A CA 1
ATOM 805 C C . ALA A 1 99 ? 9.776 -17.138 -4.867 1.00 46.25 99 ALA A C 1
ATOM 807 O O . ALA A 1 99 ? 10.052 -17.495 -3.728 1.00 46.25 99 ALA A O 1
ATOM 808 N N . ARG A 1 100 ? 8.645 -17.540 -5.463 1.00 44.38 100 ARG A N 1
ATOM 809 C CA . ARG A 1 100 ? 7.692 -18.475 -4.847 1.00 44.38 100 ARG A CA 1
ATOM 810 C C . ARG A 1 100 ? 8.006 -19.944 -5.161 1.00 44.38 100 ARG A C 1
ATOM 812 O O . ARG A 1 100 ? 7.567 -20.813 -4.411 1.00 44.38 100 ARG A O 1
ATOM 819 N N . GLU A 1 101 ? 8.748 -20.227 -6.234 1.00 40.66 101 GLU A N 1
ATOM 820 C CA . GLU A 1 101 ? 9.118 -21.597 -6.628 1.00 40.66 101 GLU A CA 1
ATOM 821 C C . GLU A 1 101 ? 10.426 -22.079 -5.988 1.00 40.66 101 GLU A C 1
ATOM 823 O O . GLU A 1 101 ? 10.559 -23.269 -5.729 1.00 40.66 101 GLU A O 1
ATOM 828 N N . GLU A 1 102 ? 11.358 -21.184 -5.645 1.00 40.53 102 GLU A N 1
ATOM 829 C CA . GLU A 1 102 ? 12.606 -21.568 -4.955 1.00 40.53 102 GLU A CA 1
ATOM 830 C C . GLU A 1 102 ? 12.432 -21.847 -3.446 1.00 40.53 102 GLU A C 1
ATOM 832 O O . GLU A 1 102 ? 13.355 -22.334 -2.798 1.00 40.53 102 GLU A O 1
ATOM 837 N N . TRP A 1 103 ? 11.249 -21.572 -2.882 1.00 41.19 103 TRP A N 1
ATOM 838 C CA . TRP A 1 103 ? 10.923 -21.782 -1.461 1.00 41.19 103 TRP A CA 1
ATOM 839 C C . TRP A 1 103 ? 9.860 -22.872 -1.227 1.00 41.19 103 TRP A C 1
ATOM 841 O O . TRP A 1 103 ? 9.222 -22.894 -0.171 1.00 41.19 103 TRP A O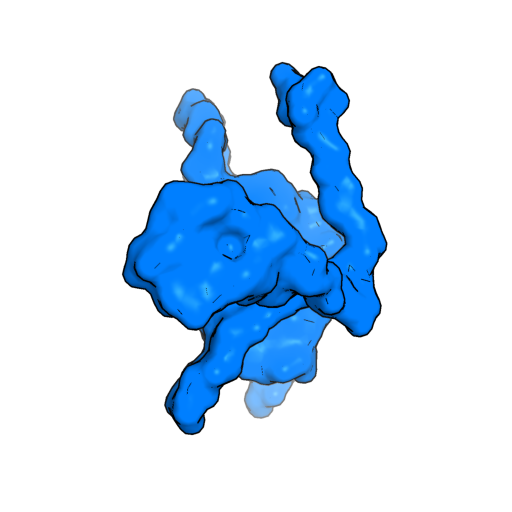 1
ATOM 851 N N . ARG A 1 104 ? 9.658 -23.773 -2.198 1.00 37.28 104 ARG A N 1
ATOM 852 C CA . ARG A 1 104 ? 8.853 -24.996 -2.040 1.00 37.28 104 ARG A CA 1
ATOM 853 C C . ARG A 1 104 ? 9.712 -26.250 -2.006 1.00 37.28 104 ARG A C 1
ATOM 855 O O . ARG A 1 104 ? 10.667 -26.335 -2.803 1.00 37.28 104 ARG A O 1
#

Organism: NCBI:txid126558

Mean predicted aligned error: 8.1 Å

Solvent-accessible surface area (backbone atoms only — not comparable to full-atom values): 6632 Å² total; per-residue (Å²): 118,65,77,81,84,48,79,84,89,82,58,68,90,53,63,43,82,40,75,49,57,70,72,57,17,66,75,69,76,38,64,58,44,8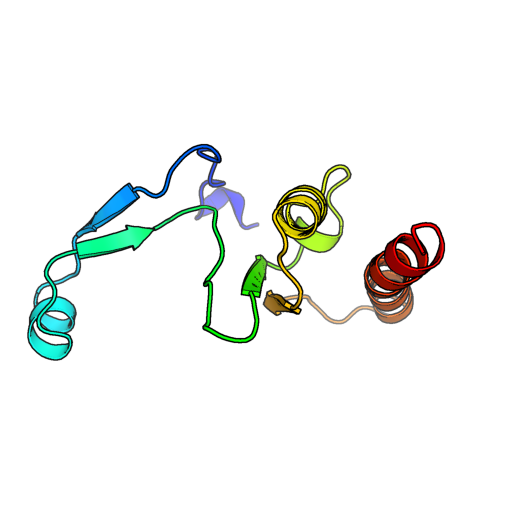4,41,76,52,71,66,50,79,56,100,88,50,23,41,32,73,47,55,47,67,42,72,74,39,97,78,32,67,63,62,61,43,41,75,72,60,41,76,42,80,44,73,55,65,89,74,82,91,55,94,74,51,65,65,56,53,51,51,56,60,50,54,64,55,55,68,59,60,78,75,107

InterPro domains:
  IPR003010 Carbon-nitrogen hydrolase [PS50263] (1-104)
  IPR003694 NAD(+) synthetase [PTHR23090] (1-93)
  IPR036526 Carbon-nitrogen hydrolase superfamily [G3DSA:3.60.110.10] (1-101)
  IPR036526 Carbon-nitrogen hydrolase superfamily [SSF56317] (34-92)

Foldseek 3Di:
DCVVPDDDADDAPAWDWAADDPVVCVVVVHGTDTDGHDWDDDPVAIEDEDEACLLVDPDRSVVVVVVVGHDYYHYHHPDDDDPPVVVVVVVSVVVVVVVVVVVD

Radius of gyration: 16.68 Å; Cα contacts (8 Å, |Δi|>4): 101; chains: 1; bounding box: 38×44×39 Å